Protein AF-A0A673FZ63-F1 (afdb_monomer)

pLDDT: mean 70.19, std 16.86, range [38.38, 90.88]

Foldseek 3Di:
DDDDDDDDDDPPPPPPPPCPDDDPPDPDPDPPDDPDDDPPDPDDPVRVVVCCVPPVPPPDDDDPDDPVRVVVVVVVVVVVD

InterPro domains:
  IPR009057 Homedomain-like superfamily [SSF46689] (41-76)
  IPR017930 Myb domain [PS51294] (42-60)

Organism: NCBI:txid307959

Solvent-accessible surface area (backbone atoms only — not comparable to full-atom values): 5891 Å² total; per-residue (Å²): 134,89,80,86,88,83,89,77,74,92,77,89,68,80,71,78,70,78,73,80,75,68,89,74,78,76,84,75,83,74,81,83,77,86,81,77,86,60,92,87,58,94,69,50,71,66,58,54,48,52,43,32,73,76,71,64,40,84,88,58,86,84,70,84,83,49,75,69,55,53,52,50,53,50,50,58,61,59,76,75,107

Radius of gyration: 23.83 Å; Cα contacts (8 Å, |Δi|>4): 6; chains: 1; bounding box: 34×35×80 Å

Sequence (81 aa):
VAQRPGEHYDDDVEIYDHDYDGPHAKTGKRHLGKTRWTREENRTDVQCQHRWQKVLNPELIKGPWTKEEDQRVRHLQFDTK

Structure (mmCIF, N/CA/C/O backbone):
data_AF-A0A673FZ63-F1
#
_entry.id   AF-A0A673FZ63-F1
#
loop_
_atom_site.group_PDB
_atom_site.i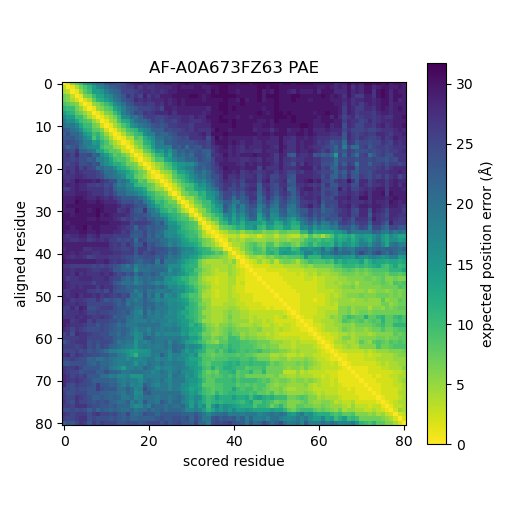d
_atom_site.type_symbol
_atom_site.label_atom_id
_atom_site.label_alt_id
_atom_site.label_comp_id
_atom_site.label_asym_id
_atom_site.label_entity_id
_atom_site.label_seq_id
_atom_site.pdbx_PDB_ins_code
_atom_site.Cartn_x
_atom_site.Cartn_y
_atom_site.Cartn_z
_atom_site.occupancy
_atom_site.B_iso_or_equiv
_atom_site.auth_seq_id
_atom_site.auth_comp_id
_atom_site.auth_asym_id
_atom_site.auth_atom_id
_atom_site.pdbx_PDB_model_num
ATOM 1 N N . VAL A 1 1 ? -20.805 7.456 58.578 1.00 39.38 1 VAL A N 1
ATOM 2 C CA . VAL A 1 1 ? -19.739 8.304 58.002 1.00 39.38 1 VAL A CA 1
ATOM 3 C C . VAL A 1 1 ? -20.246 8.835 56.678 1.00 39.38 1 VAL A C 1
ATOM 5 O O . VAL A 1 1 ? -20.536 8.050 55.786 1.00 39.38 1 VAL A O 1
ATOM 8 N N . ALA A 1 2 ? -20.484 10.143 56.631 1.00 40.00 2 ALA A N 1
ATOM 9 C CA . ALA A 1 2 ? -20.737 10.893 55.409 1.00 40.00 2 ALA A CA 1
ATOM 10 C C . ALA A 1 2 ? -19.430 11.026 54.611 1.00 40.00 2 ALA A C 1
ATOM 12 O O . ALA A 1 2 ? -18.380 11.137 55.239 1.00 40.00 2 ALA A O 1
ATOM 13 N N . GLN A 1 3 ? -19.502 10.969 53.274 1.00 38.38 3 GLN A N 1
ATOM 14 C CA . GLN A 1 3 ? -19.173 12.070 52.347 1.00 38.38 3 GLN A CA 1
ATOM 15 C C . GLN A 1 3 ? -19.319 11.572 50.881 1.00 38.38 3 GLN A C 1
ATOM 17 O O . GLN A 1 3 ? -18.552 10.733 50.421 1.00 38.38 3 GLN A O 1
ATOM 22 N N . ARG A 1 4 ? -20.327 12.081 50.154 1.00 51.97 4 ARG A N 1
ATOM 23 C CA . ARG A 1 4 ? -20.314 12.290 48.676 1.00 51.97 4 ARG A CA 1
ATOM 24 C C . ARG A 1 4 ? -19.389 13.503 48.365 1.00 51.97 4 ARG A C 1
ATOM 26 O O . ARG A 1 4 ? -19.058 14.155 49.357 1.00 51.97 4 ARG A O 1
ATOM 33 N N . PRO A 1 5 ? -19.057 13.955 47.123 1.00 53.31 5 PRO A N 1
ATOM 34 C CA . PRO A 1 5 ? -19.616 13.660 45.782 1.00 53.31 5 PRO A CA 1
ATOM 35 C C . PRO A 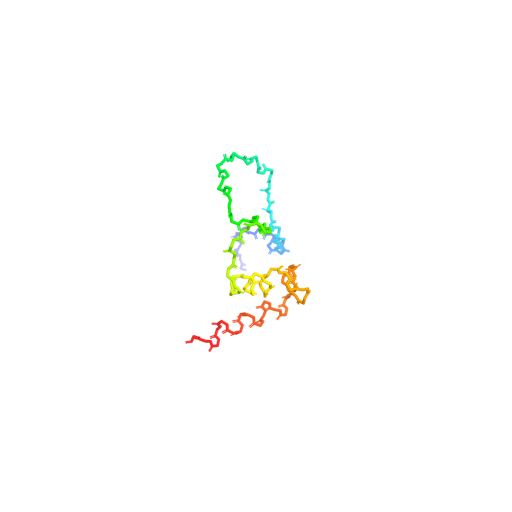1 5 ? -18.567 13.620 44.628 1.00 53.31 5 PRO A C 1
ATOM 37 O O . PRO A 1 5 ? -17.403 13.943 44.830 1.00 53.31 5 PRO A O 1
ATOM 40 N N . GLY A 1 6 ? -18.978 13.306 43.394 1.00 45.88 6 GLY A N 1
ATOM 41 C CA . GLY A 1 6 ? -18.146 13.565 42.209 1.00 45.88 6 GLY A CA 1
ATOM 42 C C . GLY A 1 6 ? -18.539 12.733 40.997 1.00 45.88 6 GLY A C 1
ATOM 43 O O . GLY A 1 6 ? -18.189 11.567 40.907 1.00 45.88 6 GLY A O 1
ATOM 44 N N . GLU A 1 7 ? -19.307 13.349 40.114 1.00 50.00 7 GLU A N 1
ATOM 45 C CA . GLU A 1 7 ? -19.772 12.869 38.815 1.00 50.00 7 GLU A CA 1
ATOM 46 C C . GLU A 1 7 ? -18.651 12.283 37.944 1.00 50.00 7 GLU A C 1
ATOM 48 O O . GLU A 1 7 ? -17.622 12.931 37.771 1.00 50.00 7 GLU A O 1
ATOM 53 N N . HIS A 1 8 ? -18.881 11.129 37.315 1.00 51.56 8 HIS A N 1
ATOM 54 C CA . HIS A 1 8 ? -18.543 10.971 35.902 1.00 51.56 8 HIS A CA 1
ATOM 55 C C . HIS A 1 8 ? -19.305 9.778 35.313 1.00 51.56 8 HIS A C 1
ATOM 57 O O . HIS A 1 8 ? -19.107 8.653 35.752 1.00 51.56 8 HIS A O 1
ATOM 63 N N . TYR A 1 9 ? -20.241 10.118 34.423 1.00 39.09 9 TYR A N 1
ATOM 64 C CA . TYR A 1 9 ? -20.688 9.425 33.212 1.00 39.09 9 TYR A CA 1
ATOM 65 C C . TYR A 1 9 ? -20.663 7.887 33.191 1.00 39.09 9 TYR A C 1
ATOM 67 O O . TYR A 1 9 ? -19.639 7.259 33.421 1.00 39.09 9 TYR A O 1
ATOM 75 N N . ASP A 1 10 ? -21.799 7.288 32.828 1.00 46.66 10 ASP A N 1
ATOM 76 C CA . ASP A 1 10 ? -21.864 5.935 32.270 1.00 46.66 10 ASP A CA 1
ATOM 77 C C . ASP A 1 10 ? -20.790 5.760 31.170 1.00 46.66 10 ASP A C 1
ATOM 79 O O . ASP A 1 10 ? -20.982 6.205 30.041 1.00 46.66 10 ASP A O 1
ATOM 83 N N . ASP A 1 11 ? -19.656 5.137 31.501 1.00 51.91 11 ASP A N 1
ATOM 84 C CA . ASP A 1 11 ? -18.514 4.900 30.596 1.00 51.91 11 ASP A CA 1
ATOM 85 C C . ASP A 1 11 ? -18.416 3.414 30.180 1.00 51.91 11 ASP A C 1
ATOM 87 O O . ASP A 1 11 ? -17.346 2.891 29.896 1.00 51.91 11 ASP A O 1
ATOM 91 N N . ASP A 1 12 ? -19.555 2.713 30.119 1.00 50.19 12 ASP A N 1
ATOM 92 C CA . ASP A 1 12 ? -19.671 1.392 29.471 1.00 50.19 12 ASP A CA 1
ATOM 93 C C . ASP A 1 12 ? -20.311 1.496 28.071 1.00 50.19 12 ASP A C 1
ATOM 95 O O . ASP A 1 12 ? -20.934 0.561 27.563 1.00 50.19 12 ASP A O 1
ATOM 99 N N . VAL A 1 13 ? -20.136 2.645 27.414 1.00 55.78 13 VAL A N 1
ATOM 100 C CA . VAL A 1 13 ? -20.323 2.795 25.967 1.00 55.78 13 VAL A CA 1
ATOM 101 C C . VAL A 1 13 ? -18.984 3.201 25.362 1.00 55.78 13 VAL A C 1
ATOM 103 O O . VAL A 1 13 ? -18.817 4.300 24.850 1.00 55.78 13 VAL A O 1
ATOM 106 N N . GLU A 1 14 ? -18.034 2.268 25.324 1.00 49.06 14 GLU A N 1
ATOM 107 C CA . GLU A 1 14 ? -17.068 2.271 24.224 1.00 49.06 14 GLU A CA 1
ATOM 108 C C . GLU A 1 14 ? -17.757 1.694 22.977 1.00 49.06 14 GLU A C 1
ATOM 110 O O . GLU A 1 14 ? -17.414 0.633 22.453 1.00 49.06 14 GLU A O 1
ATOM 115 N N . ILE A 1 15 ? -18.752 2.428 22.468 1.00 52.28 15 ILE A N 1
ATOM 116 C CA . ILE A 1 15 ? -18.916 2.491 21.023 1.00 52.28 15 ILE A CA 1
ATOM 117 C C . ILE A 1 15 ? -17.642 3.189 20.542 1.00 52.28 15 ILE A C 1
ATOM 119 O O . ILE A 1 15 ? -17.521 4.409 20.527 1.00 52.28 15 ILE A O 1
ATOM 123 N N . TYR A 1 16 ? -16.644 2.387 20.173 1.00 52.09 16 TYR A N 1
ATOM 124 C CA . TYR A 1 16 ? -15.678 2.801 19.166 1.00 52.09 16 TYR A CA 1
ATOM 125 C C . TYR A 1 16 ? -16.442 2.903 17.839 1.00 52.09 16 TYR A C 1
ATOM 127 O O . TYR A 1 16 ? -16.219 2.130 16.907 1.00 52.09 16 TYR A O 1
ATOM 135 N N . ASP A 1 17 ? -17.360 3.866 17.746 1.00 51.69 17 ASP A N 1
ATOM 136 C CA . ASP A 1 17 ? -17.662 4.460 16.461 1.00 51.69 17 ASP A CA 1
ATOM 137 C C . ASP A 1 17 ? -16.401 5.243 16.128 1.00 51.69 17 ASP A C 1
ATOM 139 O O . ASP A 1 17 ? -16.169 6.384 16.526 1.00 51.69 17 ASP A O 1
ATOM 143 N N . HIS A 1 18 ? -15.519 4.565 15.398 1.00 59.69 18 HIS A N 1
ATOM 144 C CA . HIS A 1 18 ? -14.745 5.245 14.386 1.00 59.69 18 HIS A CA 1
ATOM 145 C C . HIS A 1 18 ? -15.755 5.887 13.431 1.00 59.69 18 HIS A C 1
ATOM 147 O O . HIS A 1 18 ? -16.030 5.354 12.355 1.00 59.69 18 HIS A O 1
ATOM 153 N N . ASP A 1 19 ? -16.285 7.040 13.845 1.00 56.00 19 ASP A N 1
ATOM 154 C CA . ASP A 1 19 ? -16.849 8.068 12.993 1.00 56.00 19 ASP A CA 1
ATOM 155 C C . ASP A 1 19 ? -15.740 8.465 12.025 1.00 56.00 19 ASP A C 1
ATOM 157 O O . ASP A 1 19 ? -15.035 9.468 12.157 1.00 56.00 19 ASP A O 1
ATOM 161 N N . TYR A 1 20 ? -15.570 7.633 11.006 1.00 55.53 20 TYR A N 1
ATOM 162 C CA . TYR A 1 20 ? -15.002 8.030 9.742 1.00 55.53 20 TYR A CA 1
ATOM 163 C C . TYR A 1 20 ? -16.046 8.923 9.069 1.00 55.53 20 TYR A C 1
ATOM 165 O O . TYR A 1 20 ? -16.613 8.587 8.027 1.00 55.53 20 TYR A O 1
ATOM 173 N N . ASP A 1 21 ? -16.355 10.046 9.719 1.00 62.91 21 ASP A N 1
ATOM 174 C CA . ASP A 1 21 ? -17.264 11.026 9.188 1.00 62.91 21 ASP A CA 1
ATOM 175 C C . ASP A 1 21 ? -16.532 11.741 8.057 1.00 62.91 21 ASP A C 1
ATOM 177 O O . ASP A 1 21 ? -15.556 12.481 8.212 1.00 62.91 21 ASP A O 1
ATOM 181 N N . GLY A 1 22 ?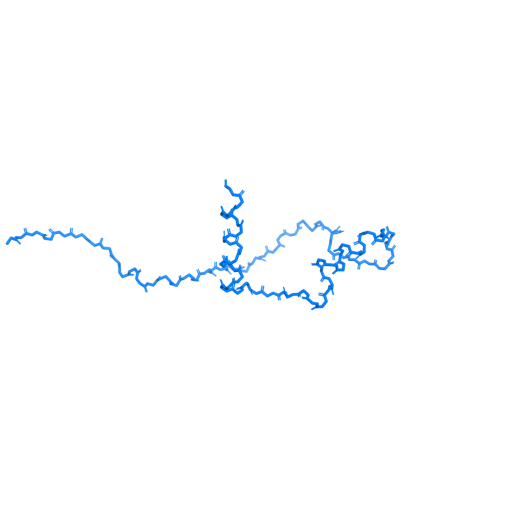 -17.040 11.501 6.864 1.00 55.72 22 GLY A N 1
ATOM 182 C CA . GLY A 1 22 ? -17.649 12.655 6.254 1.00 55.72 22 GLY A CA 1
ATOM 183 C C . GLY A 1 22 ? -17.331 12.835 4.780 1.00 55.72 22 GLY A C 1
ATOM 184 O O . GLY A 1 22 ? -16.314 12.358 4.252 1.00 55.72 22 GLY A O 1
ATOM 185 N N . PRO A 1 23 ? -18.223 13.547 4.079 1.00 56.31 23 PRO A N 1
ATOM 186 C CA . PRO A 1 23 ? -18.162 13.758 2.647 1.00 56.31 23 PRO A CA 1
ATOM 187 C C . PRO A 1 23 ? -16.967 14.650 2.314 1.00 56.31 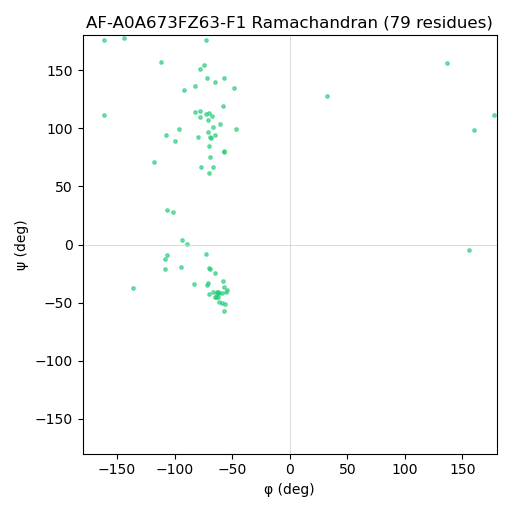23 PRO A C 1
ATOM 189 O O . PRO A 1 23 ? -17.046 15.875 2.279 1.00 56.31 23 PRO A O 1
ATOM 192 N N . HIS A 1 24 ? -15.830 14.023 2.032 1.00 50.78 24 HIS A N 1
ATOM 193 C CA . HIS A 1 24 ? -14.656 14.739 1.568 1.00 50.78 24 HIS A CA 1
ATOM 194 C C . HIS A 1 24 ? -14.902 15.225 0.136 1.00 50.78 24 HIS A C 1
ATOM 196 O O . HIS A 1 24 ? -14.705 14.491 -0.840 1.00 50.78 24 HIS A O 1
ATOM 202 N N . ALA A 1 25 ? -15.314 16.487 0.004 1.00 58.56 25 ALA A N 1
ATOM 203 C CA . ALA A 1 25 ? -15.192 17.240 -1.234 1.00 58.56 25 ALA A CA 1
ATOM 204 C C . ALA A 1 25 ? -13.700 17.327 -1.588 1.00 58.56 25 ALA A C 1
ATOM 206 O O . ALA A 1 25 ? -12.920 18.051 -0.971 1.00 58.56 25 ALA A O 1
ATOM 207 N N . LYS A 1 26 ? -13.275 16.518 -2.560 1.00 55.50 26 LYS A N 1
ATOM 208 C CA . LYS A 1 26 ? -11.863 16.371 -2.929 1.00 55.50 26 LYS A CA 1
ATOM 209 C C . LYS A 1 26 ? -11.461 17.558 -3.801 1.00 55.50 26 LYS A C 1
ATOM 211 O O . LYS A 1 26 ? -11.608 17.509 -5.022 1.00 55.50 26 LYS A O 1
ATOM 216 N N . THR A 1 27 ? -10.942 18.623 -3.200 1.00 49.38 27 THR A N 1
ATOM 217 C CA . THR A 1 27 ? -10.207 19.656 -3.940 1.00 49.38 27 THR A CA 1
ATOM 218 C C . THR A 1 27 ? -8.914 19.029 -4.470 1.00 49.38 27 THR A C 1
ATOM 220 O O . THR A 1 27 ? -7.955 18.741 -3.758 1.00 49.38 27 THR A O 1
ATOM 223 N N . GLY A 1 28 ? -8.936 18.680 -5.755 1.00 53.81 28 GLY A N 1
ATOM 224 C CA . GLY A 1 28 ? -7.902 17.875 -6.386 1.00 53.81 28 GLY A CA 1
ATOM 225 C C . GLY A 1 28 ? -6.675 18.679 -6.805 1.00 53.81 28 GLY A C 1
ATOM 226 O O . GLY A 1 28 ? -6.712 19.381 -7.811 1.00 53.81 28 GLY A O 1
ATOM 227 N N . LYS A 1 29 ? -5.530 18.415 -6.169 1.00 58.72 29 LYS A N 1
ATOM 228 C CA . LYS A 1 29 ? -4.269 18.265 -6.912 1.00 58.72 29 LYS A CA 1
ATOM 229 C C . LYS A 1 29 ? -3.997 16.776 -7.071 1.00 58.72 29 LYS A C 1
ATOM 231 O O . LYS A 1 29 ? -3.407 16.112 -6.223 1.00 58.72 29 LYS A O 1
ATOM 236 N N . ARG A 1 30 ? -4.536 16.231 -8.162 1.00 57.91 30 ARG A N 1
ATOM 237 C CA . ARG A 1 30 ? -4.338 14.840 -8.565 1.00 57.91 30 ARG A CA 1
ATOM 238 C C . ARG A 1 30 ? -2.898 14.687 -9.038 1.00 57.91 30 ARG A C 1
ATOM 240 O O . ARG A 1 30 ? -2.561 15.113 -10.137 1.00 57.91 30 ARG A O 1
ATOM 247 N N . HIS A 1 31 ? -2.072 14.034 -8.234 1.00 54.06 31 HIS A N 1
ATOM 248 C CA . HIS A 1 31 ? -0.842 13.420 -8.717 1.00 54.06 31 HIS A CA 1
ATOM 249 C C . HIS A 1 31 ? -1.257 12.212 -9.571 1.00 54.06 31 HIS A C 1
ATOM 251 O O . HIS A 1 31 ? -1.425 11.098 -9.074 1.00 54.06 31 HIS A O 1
ATOM 257 N N . LEU A 1 32 ? -1.549 12.458 -10.848 1.00 59.59 32 LEU A N 1
ATOM 258 C CA . LEU A 1 32 ? -1.851 11.417 -11.825 1.00 59.59 32 LEU A CA 1
ATOM 259 C C . LEU A 1 32 ? -0.559 10.614 -12.049 1.00 59.59 32 LEU A C 1
ATOM 261 O O . LEU A 1 32 ? 0.387 11.156 -12.609 1.00 59.59 32 LEU A O 1
ATOM 265 N N . GLY A 1 33 ? -0.484 9.353 -11.603 1.00 54.78 33 GLY A N 1
ATOM 266 C CA . GLY A 1 33 ? 0.591 8.476 -12.098 1.00 54.78 33 GLY A CA 1
ATOM 267 C C . GLY A 1 33 ? 1.061 7.287 -11.262 1.00 54.78 33 GLY A C 1
ATOM 268 O O . GLY A 1 33 ? 1.886 6.535 -11.761 1.00 54.78 33 GLY A O 1
ATOM 269 N N . LYS A 1 34 ? 0.584 7.055 -10.030 1.00 58.66 34 LYS A N 1
ATOM 270 C CA . LYS A 1 34 ? 1.053 5.888 -9.235 1.00 58.66 34 LYS A CA 1
ATOM 271 C C . LYS A 1 34 ? 0.059 4.731 -9.106 1.00 58.66 34 LYS A C 1
ATOM 273 O O . LYS A 1 34 ? 0.432 3.666 -8.630 1.00 58.66 34 LYS A O 1
ATOM 278 N N . THR A 1 35 ? -1.187 4.909 -9.535 1.00 60.16 35 THR A N 1
ATOM 279 C CA . THR A 1 35 ? -2.258 3.912 -9.351 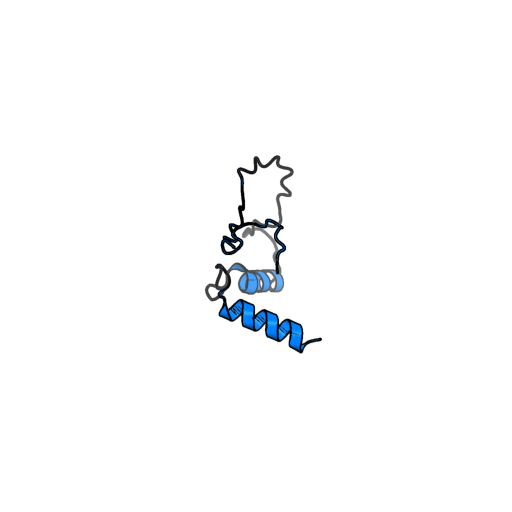1.00 60.16 35 THR A CA 1
ATOM 280 C C . THR A 1 35 ? -2.667 3.194 -10.635 1.00 60.16 35 THR A C 1
ATOM 282 O O . THR A 1 35 ? -3.224 2.099 -10.567 1.00 60.16 35 THR A O 1
ATOM 285 N N . ARG A 1 36 ? -2.387 3.769 -11.813 1.00 71.75 36 ARG A N 1
ATOM 286 C CA . ARG A 1 36 ? -2.801 3.190 -13.094 1.00 71.75 36 ARG A CA 1
ATOM 287 C C . ARG A 1 36 ? -1.670 2.365 -13.701 1.00 71.75 36 ARG A C 1
ATOM 289 O O . ARG A 1 36 ? -0.783 2.907 -14.341 1.00 71.75 36 ARG A O 1
ATOM 296 N N . TRP A 1 37 ? -1.743 1.052 -13.523 1.00 72.56 37 TRP A N 1
ATOM 297 C CA . TRP A 1 37 ? -0.907 0.105 -14.257 1.00 72.56 37 TRP A CA 1
ATOM 298 C C . TRP A 1 37 ? -1.475 -0.075 -15.663 1.00 72.56 37 TRP A C 1
ATOM 300 O O . TRP A 1 37 ? -2.593 -0.573 -15.806 1.00 72.56 37 TRP A O 1
ATOM 310 N N . THR A 1 38 ? -0.737 0.346 -16.687 1.00 79.50 38 THR A N 1
ATOM 311 C CA . THR A 1 38 ? -1.145 0.174 -18.090 1.00 79.50 38 THR A CA 1
ATOM 312 C C . THR A 1 38 ? -0.232 -0.818 -18.803 1.00 79.50 38 THR A C 1
ATOM 314 O O . THR A 1 38 ? 0.887 -1.071 -18.366 1.00 79.50 38 THR A O 1
ATOM 317 N N . ARG A 1 39 ? -0.731 -1.422 -19.889 1.00 69.56 39 ARG A N 1
ATOM 318 C CA . ARG A 1 39 ? 0.018 -2.404 -20.693 1.00 69.56 39 ARG A CA 1
ATOM 319 C C . ARG A 1 39 ? 1.188 -1.772 -21.462 1.00 69.56 39 ARG A C 1
ATOM 321 O O . ARG A 1 39 ? 2.099 -2.483 -21.856 1.00 69.56 39 ARG A O 1
ATOM 328 N N . GLU A 1 40 ? 1.143 -0.461 -21.674 1.00 66.38 40 GLU A N 1
ATOM 329 C CA . GLU A 1 40 ? 2.064 0.295 -22.536 1.00 66.38 40 GLU A CA 1
ATOM 330 C C . GLU A 1 40 ? 3.315 0.800 -21.796 1.00 66.38 40 GLU A C 1
ATOM 332 O O . GLU A 1 40 ? 4.178 1.441 -22.389 1.00 66.38 40 GLU A O 1
ATOM 337 N N . GLU A 1 41 ? 3.442 0.515 -20.500 1.00 73.12 41 GLU A N 1
ATOM 338 C CA . GLU A 1 41 ? 4.602 0.915 -19.707 1.00 73.12 41 GLU A CA 1
ATOM 339 C C . GLU A 1 41 ? 5.678 -0.177 -19.707 1.00 73.12 41 GLU A C 1
ATOM 341 O O . GLU A 1 41 ? 5.392 -1.338 -19.412 1.00 73.12 41 GLU A O 1
ATOM 346 N N . ASN A 1 42 ? 6.936 0.212 -19.943 1.00 76.38 42 ASN A N 1
ATOM 347 C CA . ASN A 1 42 ? 8.114 -0.646 -19.767 1.00 76.38 42 ASN A CA 1
ATOM 348 C C . ASN A 1 42 ? 8.350 -0.933 -18.273 1.00 76.38 42 ASN A C 1
ATOM 350 O O . ASN A 1 42 ? 9.210 -0.329 -17.629 1.00 76.38 42 ASN A O 1
ATOM 354 N N . ARG A 1 43 ? 7.534 -1.817 -17.695 1.00 80.50 43 ARG A N 1
ATOM 355 C CA . ARG A 1 43 ? 7.685 -2.311 -16.324 1.00 80.50 43 ARG A CA 1
ATOM 356 C C . ARG A 1 43 ? 8.716 -3.434 -16.308 1.00 80.50 43 ARG A C 1
ATOM 358 O O . ARG A 1 43 ? 8.688 -4.308 -17.168 1.00 80.50 43 ARG A O 1
ATOM 365 N N . THR A 1 44 ? 9.616 -3.420 -15.330 1.00 87.50 44 THR A N 1
ATOM 366 C CA . THR A 1 44 ? 10.562 -4.529 -15.151 1.00 87.50 44 THR A CA 1
ATOM 367 C C . THR A 1 44 ? 9.855 -5.742 -14.550 1.00 87.50 44 THR A C 1
ATOM 369 O O . THR A 1 44 ? 8.867 -5.594 -13.823 1.00 87.50 44 THR A O 1
ATOM 372 N N . ASP A 1 45 ? 10.382 -6.944 -14.790 1.00 86.44 45 ASP A N 1
ATOM 373 C CA . ASP A 1 45 ? 9.808 -8.191 -14.260 1.00 86.44 45 ASP A CA 1
ATOM 374 C C . ASP A 1 45 ? 9.637 -8.144 -12.737 1.00 86.44 45 ASP A C 1
ATOM 376 O O . ASP A 1 45 ? 8.602 -8.536 -12.199 1.00 86.44 45 ASP A O 1
ATOM 380 N N . VAL A 1 46 ? 10.611 -7.549 -12.041 1.00 90.31 46 VAL A N 1
ATOM 381 C CA . VAL A 1 46 ? 10.576 -7.328 -10.589 1.00 90.31 46 VAL A CA 1
ATOM 382 C C . VAL A 1 46 ? 9.410 -6.422 -10.180 1.00 90.31 46 VAL A C 1
ATOM 384 O O . VAL A 1 46 ? 8.720 -6.696 -9.200 1.00 90.31 46 VAL A O 1
ATOM 387 N N . GLN A 1 47 ? 9.134 -5.350 -10.928 1.00 88.06 47 GLN A N 1
ATOM 388 C CA . GLN A 1 47 ? 8.007 -4.455 -10.638 1.00 88.06 47 GLN A CA 1
ATOM 389 C C . GLN A 1 47 ? 6.661 -5.159 -10.838 1.00 88.06 47 GLN A C 1
ATOM 391 O O . GLN A 1 47 ? 5.750 -4.990 -10.022 1.00 88.06 47 GLN A O 1
ATOM 396 N N . CYS A 1 48 ? 6.542 -5.969 -11.891 1.00 86.94 48 CYS A N 1
ATOM 397 C CA . CYS A 1 48 ? 5.364 -6.791 -12.149 1.00 86.94 48 CYS A CA 1
ATOM 398 C C . CYS A 1 48 ? 5.159 -7.840 -11.046 1.00 86.94 48 CYS A C 1
ATOM 400 O O . CYS A 1 48 ? 4.048 -7.968 -10.529 1.00 86.94 48 CYS A O 1
ATOM 402 N N . GLN A 1 49 ? 6.227 -8.526 -10.629 1.00 89.31 49 GLN A N 1
ATOM 403 C CA . GLN A 1 49 ? 6.195 -9.513 -9.550 1.00 89.31 49 GLN A CA 1
ATOM 404 C C . GLN A 1 49 ? 5.775 -8.882 -8.219 1.00 89.31 49 GLN A C 1
ATOM 406 O O . GLN A 1 49 ? 4.848 -9.372 -7.575 1.00 89.31 49 GLN A O 1
ATOM 411 N N . HIS A 1 50 ? 6.390 -7.762 -7.829 1.00 90.88 50 HIS A N 1
ATOM 412 C CA . HIS A 1 50 ? 6.020 -7.051 -6.605 1.00 90.88 50 HIS A CA 1
ATOM 413 C C . HIS A 1 50 ? 4.555 -6.619 -6.618 1.00 90.88 50 HIS A C 1
ATOM 415 O O . HIS A 1 50 ? 3.857 -6.745 -5.611 1.00 90.88 50 HIS A O 1
ATOM 421 N N . ARG A 1 51 ? 4.065 -6.122 -7.760 1.00 87.62 51 ARG A N 1
ATOM 422 C CA . ARG A 1 51 ? 2.652 -5.772 -7.908 1.00 87.62 51 ARG A CA 1
ATOM 423 C C . ARG A 1 51 ? 1.766 -6.999 -7.751 1.00 87.62 51 ARG A C 1
ATOM 425 O O . ARG A 1 51 ? 0.754 -6.914 -7.062 1.00 87.62 51 ARG A O 1
ATOM 432 N N . TRP A 1 52 ? 2.119 -8.116 -8.382 1.00 88.12 52 TRP A N 1
ATOM 433 C CA . TRP A 1 52 ? 1.358 -9.350 -8.243 1.00 88.12 52 TRP A CA 1
ATOM 434 C C . TRP A 1 52 ? 1.259 -9.755 -6.775 1.00 88.12 52 TRP A C 1
ATOM 436 O O . TRP A 1 52 ? 0.159 -9.779 -6.230 1.00 88.12 52 TRP A O 1
ATOM 446 N N . GLN A 1 53 ? 2.400 -9.929 -6.112 1.00 89.12 53 GLN A N 1
ATOM 447 C CA . GLN A 1 53 ? 2.481 -10.357 -4.716 1.00 89.12 53 GLN A CA 1
ATOM 448 C C . GLN A 1 53 ? 1.691 -9.455 -3.761 1.00 89.12 53 GLN A C 1
ATOM 450 O O . GLN A 1 53 ? 1.032 -9.957 -2.858 1.00 89.12 53 GLN A O 1
ATOM 455 N N . LYS A 1 54 ? 1.746 -8.132 -3.960 1.00 84.62 54 LYS A N 1
ATOM 456 C CA . LYS A 1 54 ? 1.159 -7.159 -3.025 1.00 84.62 54 LYS A CA 1
ATOM 457 C C . LYS A 1 54 ? -0.254 -6.706 -3.380 1.00 84.62 54 LYS A C 1
ATOM 459 O O . LYS A 1 54 ? -0.919 -6.118 -2.535 1.00 84.62 54 LYS A O 1
ATOM 464 N N . VAL A 1 55 ? -0.689 -6.873 -4.631 1.00 85.50 55 VAL A N 1
ATOM 465 C CA . VAL A 1 55 ? -1.906 -6.211 -5.133 1.00 85.50 55 VAL A CA 1
ATOM 466 C C . VAL A 1 55 ? -2.810 -7.125 -5.948 1.00 85.50 55 VAL A C 1
ATOM 468 O O . VAL A 1 55 ? -4.022 -6.970 -5.846 1.00 85.50 55 VAL A O 1
ATOM 471 N N . LEU A 1 56 ? -2.292 -8.034 -6.774 1.00 84.88 56 LEU A N 1
ATOM 472 C CA . LEU A 1 56 ? -3.136 -8.832 -7.683 1.00 84.88 56 LEU A CA 1
ATOM 473 C C . LEU A 1 56 ? -3.279 -10.303 -7.294 1.00 84.88 56 LEU A C 1
ATOM 475 O O . LEU A 1 56 ? -4.145 -10.969 -7.850 1.00 84.88 56 LEU A O 1
ATOM 479 N N . ASN A 1 57 ? -2.464 -10.795 -6.364 1.00 84.44 57 ASN A N 1
ATOM 480 C CA . ASN A 1 57 ? -2.531 -12.170 -5.897 1.00 84.44 57 ASN A CA 1
ATOM 481 C C . ASN A 1 57 ? -3.938 -12.470 -5.333 1.00 84.44 57 ASN A C 1
ATOM 483 O O . ASN A 1 57 ? -4.335 -11.795 -4.381 1.00 84.44 57 ASN A O 1
ATOM 487 N N . PRO A 1 58 ? -4.698 -13.431 -5.894 1.00 88.00 58 PRO A N 1
ATOM 488 C CA . PRO A 1 58 ? -6.038 -13.773 -5.406 1.00 88.00 58 PRO A CA 1
ATOM 489 C C . PRO A 1 58 ? -6.027 -14.355 -3.988 1.00 88.00 58 PRO A C 1
ATOM 491 O O . PRO A 1 58 ? -7.005 -14.197 -3.268 1.00 88.00 58 PRO A O 1
ATOM 494 N N . GLU A 1 59 ? -4.905 -14.938 -3.563 1.00 87.94 59 GLU A N 1
ATOM 495 C CA . GLU A 1 59 ? -4.707 -15.437 -2.196 1.00 87.94 59 GLU A CA 1
ATOM 496 C C . GLU A 1 59 ? -4.533 -14.304 -1.167 1.00 87.94 59 GLU A C 1
ATOM 498 O O . GLU A 1 59 ? -4.480 -14.546 0.038 1.00 87.94 59 GLU A O 1
ATOM 503 N N . LEU A 1 60 ? -4.407 -13.049 -1.614 1.00 85.62 60 LEU A N 1
ATOM 504 C CA . LEU A 1 60 ? -4.305 -11.905 -0.718 1.00 85.62 60 LEU A CA 1
ATOM 505 C C . LEU A 1 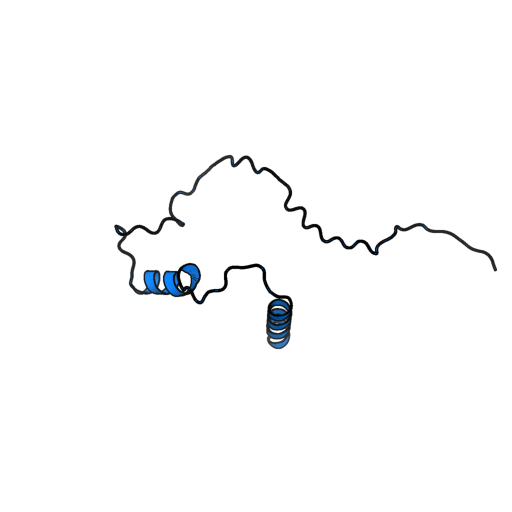60 ? -5.689 -11.534 -0.178 1.00 85.62 60 LEU A C 1
ATOM 507 O O . LEU A 1 60 ? -6.515 -10.956 -0.891 1.00 85.62 60 LEU A O 1
ATOM 511 N N . ILE A 1 61 ? -5.902 -11.781 1.112 1.00 86.81 61 ILE A N 1
ATOM 512 C CA . ILE A 1 61 ? -7.105 -11.348 1.822 1.00 86.81 61 ILE A CA 1
ATOM 513 C C . ILE A 1 61 ? -7.067 -9.821 1.962 1.00 86.81 61 ILE A C 1
ATOM 515 O O . ILE A 1 61 ? -6.218 -9.255 2.647 1.00 86.81 61 ILE A O 1
ATOM 519 N N . LYS A 1 62 ? -7.990 -9.143 1.276 1.00 81.62 62 LYS A N 1
ATOM 520 C CA . LYS A 1 62 ? -8.204 -7.695 1.378 1.00 81.62 62 LYS A CA 1
ATOM 521 C C . LYS A 1 62 ? -9.501 -7.468 2.133 1.00 81.62 62 LYS A C 1
ATOM 523 O O . LYS A 1 62 ? -10.577 -7.500 1.543 1.00 81.62 62 LYS A O 1
ATOM 528 N N . GLY A 1 63 ? -9.394 -7.274 3.434 1.00 84.94 63 GLY A N 1
ATOM 529 C CA . GLY A 1 63 ? -10.542 -7.100 4.308 1.00 84.94 63 GLY A CA 1
ATOM 530 C C . GLY A 1 63 ? -10.141 -6.449 5.624 1.00 84.94 63 GLY A C 1
ATOM 531 O O . GLY A 1 63 ? -8.953 -6.184 5.832 1.00 84.94 63 GLY A O 1
ATOM 532 N N . PRO A 1 64 ? -11.121 -6.156 6.493 1.00 84.75 64 PRO A N 1
ATOM 533 C CA . PRO A 1 64 ? -10.823 -5.790 7.868 1.00 84.75 64 PRO A CA 1
ATOM 534 C C . PRO A 1 64 ? -10.008 -6.909 8.521 1.00 84.75 64 PRO A C 1
ATOM 536 O O . PRO A 1 64 ? -10.221 -8.089 8.235 1.00 84.75 64 PRO A O 1
ATOM 539 N N . TRP A 1 65 ? -9.069 -6.522 9.375 1.00 86.75 65 TRP A N 1
ATOM 540 C CA . TRP A 1 65 ? -8.254 -7.470 10.120 1.00 86.75 65 TRP A CA 1
ATOM 541 C C . TRP A 1 65 ? -9.126 -8.266 11.088 1.00 86.75 65 TRP A C 1
ATOM 543 O O . TRP A 1 65 ? -10.049 -7.726 11.706 1.00 86.75 65 TRP A O 1
ATOM 553 N N . THR A 1 66 ? -8.845 -9.560 11.210 1.00 89.75 66 THR A N 1
ATOM 554 C CA . THR A 1 66 ? -9.473 -10.388 12.241 1.00 89.75 66 THR A CA 1
ATOM 555 C C . THR A 1 66 ? -8.805 -10.143 13.592 1.00 89.75 66 THR A C 1
ATOM 557 O O . THR A 1 66 ? -7.609 -9.844 13.677 1.00 89.75 66 THR A O 1
ATOM 560 N N . LYS A 1 67 ? -9.561 -10.314 14.682 1.00 87.56 67 LYS A N 1
ATOM 561 C CA . LYS A 1 67 ? -9.040 -10.123 16.048 1.00 87.56 67 LYS A CA 1
ATOM 562 C C . LYS A 1 67 ? -7.844 -11.042 16.326 1.00 87.56 67 LYS A C 1
ATOM 564 O O . LYS A 1 67 ? -6.935 -10.681 17.072 1.00 87.56 67 LYS A O 1
ATOM 569 N N . GLU A 1 68 ? -7.831 -12.218 15.708 1.00 88.44 68 GLU A N 1
ATOM 570 C CA . GLU A 1 68 ? -6.770 -13.214 15.804 1.00 88.44 68 GLU A CA 1
ATOM 571 C C . GLU A 1 68 ? -5.498 -12.783 15.060 1.00 88.44 68 GLU A C 1
ATOM 573 O O . GLU A 1 68 ? -4.392 -13.109 15.493 1.00 88.44 68 GLU A O 1
ATOM 578 N N . GLU A 1 69 ? -5.626 -12.084 13.931 1.00 89.19 69 GLU A N 1
ATOM 579 C CA . GLU A 1 69 ? -4.488 -11.511 13.201 1.00 89.19 69 GLU A CA 1
ATOM 580 C C . GLU A 1 69 ? -3.873 -10.342 1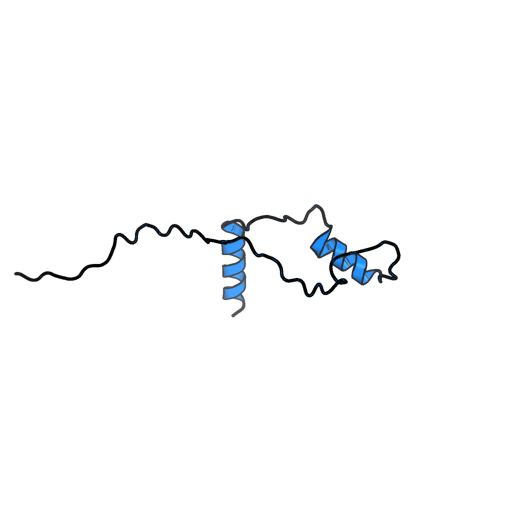3.972 1.00 89.19 69 GLU A C 1
ATOM 582 O O . GLU A 1 69 ? -2.652 -10.293 14.129 1.00 89.19 69 GLU A O 1
ATOM 587 N N . ASP A 1 70 ? -4.702 -9.471 14.547 1.00 88.31 70 ASP A N 1
ATOM 588 C CA . ASP A 1 70 ? -4.241 -8.355 15.377 1.00 88.31 70 ASP A CA 1
ATOM 589 C C . ASP A 1 70 ? -3.491 -8.834 16.625 1.00 88.31 70 ASP A C 1
ATOM 591 O O . ASP A 1 70 ? -2.463 -8.273 17.012 1.00 88.31 70 ASP A O 1
ATOM 595 N N . GLN A 1 71 ? -3.978 -9.894 17.281 1.00 89.69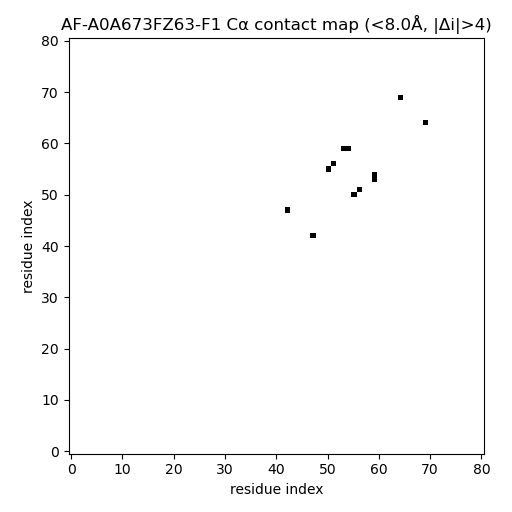 71 GLN A N 1
ATOM 596 C CA . GLN A 1 71 ? -3.280 -10.503 18.417 1.00 89.69 71 GLN A CA 1
ATOM 597 C C . GLN A 1 71 ? -1.918 -11.079 18.017 1.00 89.69 71 GLN A C 1
ATOM 599 O O . GLN A 1 71 ? -0.949 -10.900 18.760 1.00 89.69 71 GLN A O 1
ATOM 604 N N . ARG A 1 72 ? -1.833 -11.727 16.847 1.00 88.50 72 ARG A N 1
ATOM 605 C CA . ARG A 1 72 ? -0.580 -12.269 16.303 1.00 88.50 72 ARG A CA 1
ATOM 606 C C . ARG A 1 72 ? 0.420 -11.165 15.973 1.00 88.50 72 ARG A C 1
ATOM 608 O O . ARG A 1 72 ? 1.580 -11.278 16.355 1.00 88.50 72 ARG A O 1
ATOM 615 N N . VAL A 1 73 ? -0.015 -10.086 15.320 1.00 89.06 73 VAL A N 1
ATOM 616 C CA . VAL A 1 73 ? 0.860 -8.943 15.009 1.00 89.06 73 VAL A CA 1
ATOM 617 C C . VAL A 1 73 ? 1.370 -8.272 16.275 1.00 89.06 73 VAL A C 1
ATOM 619 O O . VAL A 1 73 ? 2.561 -7.982 16.357 1.00 89.06 73 VAL A O 1
ATOM 622 N N . ARG A 1 74 ? 0.507 -8.079 17.280 1.00 87.44 74 ARG A N 1
ATOM 623 C CA . ARG A 1 74 ? 0.932 -7.531 18.573 1.00 87.44 74 ARG A CA 1
ATOM 624 C C . ARG A 1 74 ? 2.001 -8.405 19.222 1.00 87.44 74 ARG A C 1
ATOM 626 O O . ARG A 1 74 ? 3.051 -7.877 19.562 1.00 87.44 74 ARG A O 1
ATOM 633 N N . HIS A 1 75 ? 1.781 -9.716 19.331 1.00 86.88 75 HIS A N 1
ATOM 634 C CA . HIS A 1 75 ? 2.787 -10.627 19.897 1.00 86.88 75 HIS A CA 1
ATOM 635 C C . HIS A 1 75 ? 4.122 -10.539 19.150 1.00 86.88 75 HIS A C 1
ATOM 637 O O . HIS A 1 75 ? 5.137 -10.232 19.763 1.00 86.88 75 HIS A O 1
ATOM 643 N N . LEU A 1 76 ? 4.111 -10.655 17.817 1.00 88.31 76 LEU A N 1
ATOM 644 C CA . LEU A 1 76 ? 5.327 -10.542 17.001 1.00 88.31 76 LEU A CA 1
ATOM 645 C C . LEU A 1 76 ? 6.064 -9.204 17.194 1.00 88.31 76 LEU A C 1
ATOM 647 O O . LEU A 1 76 ? 7.295 -9.153 17.173 1.00 88.31 76 LEU A O 1
ATOM 651 N N . GLN A 1 77 ? 5.324 -8.109 17.369 1.00 86.31 77 GLN A N 1
ATOM 652 C CA . GLN A 1 77 ? 5.902 -6.786 17.593 1.00 86.31 77 GLN A CA 1
ATOM 653 C C . GLN A 1 77 ? 6.549 -6.652 18.978 1.00 86.31 77 GLN A C 1
ATOM 655 O O . GLN A 1 77 ? 7.527 -5.917 19.116 1.00 86.31 77 GLN A O 1
ATOM 660 N N . PHE A 1 78 ? 6.003 -7.318 19.995 1.00 84.12 78 PHE A N 1
ATOM 661 C CA . PHE A 1 78 ? 6.544 -7.286 21.354 1.00 84.12 78 PHE A CA 1
ATOM 662 C C . PHE A 1 78 ? 7.694 -8.282 21.548 1.00 84.12 78 PHE A C 1
ATOM 664 O O . PHE A 1 78 ? 8.648 -7.939 22.231 1.00 84.12 78 PHE A O 1
ATOM 671 N N . ASP A 1 79 ? 7.665 -9.440 20.884 1.00 73.94 79 ASP A N 1
ATOM 672 C CA . ASP A 1 79 ? 8.713 -10.473 20.973 1.00 73.94 79 ASP A CA 1
ATOM 673 C C . ASP A 1 79 ? 10.040 -10.061 20.308 1.00 73.94 79 ASP A C 1
ATOM 675 O O . ASP A 1 79 ? 11.091 -10.642 20.569 1.00 73.94 79 ASP A O 1
ATOM 679 N N . THR A 1 80 ? 10.000 -9.072 19.411 1.00 72.50 80 THR A N 1
ATOM 680 C CA . THR A 1 80 ? 11.172 -8.572 18.672 1.00 72.50 80 THR A CA 1
ATOM 681 C C . THR A 1 80 ? 11.861 -7.376 19.339 1.00 72.50 80 THR A C 1
ATOM 683 O O . THR A 1 80 ? 12.806 -6.829 18.763 1.00 72.50 80 THR A O 1
ATOM 686 N N . LYS A 1 81 ? 11.409 -6.961 20.529 1.00 57.94 81 LYS A N 1
ATOM 687 C CA . LYS A 1 81 ? 12.016 -5.895 21.337 1.00 57.94 81 LYS A CA 1
ATOM 688 C C . LYS A 1 81 ? 12.693 -6.446 22.581 1.00 57.94 81 LYS A C 1
ATOM 690 O O . LYS A 1 81 ? 13.780 -5.915 22.897 1.00 57.94 81 LYS A O 1
#

Mean predicted aligned err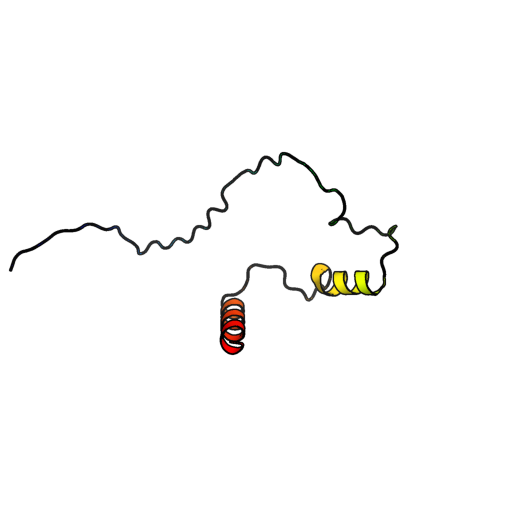or: 17.06 Å

Secondary structure (DSSP, 8-state):
-------------------------------TTSS---TTS---HHHHHHHIIIII-TTS--SSPPHHHHHHHHHHHHHT-